Protein AF-A0A9X5C8B6-F1 (afdb_monomer_lite)

Organism: NCBI:txid2044587

Radius of gyration: 17.74 Å; chains: 1; bounding box: 47×24×39 Å

pLDDT: mean 85.19, std 9.59, range [53.91, 95.19]

Structure (mmCIF, N/CA/C/O backbone):
data_AF-A0A9X5C8B6-F1
#
_entry.id   AF-A0A9X5C8B6-F1
#
loop_
_atom_site.group_PDB
_atom_site.id
_atom_site.type_symbol
_atom_site.label_atom_i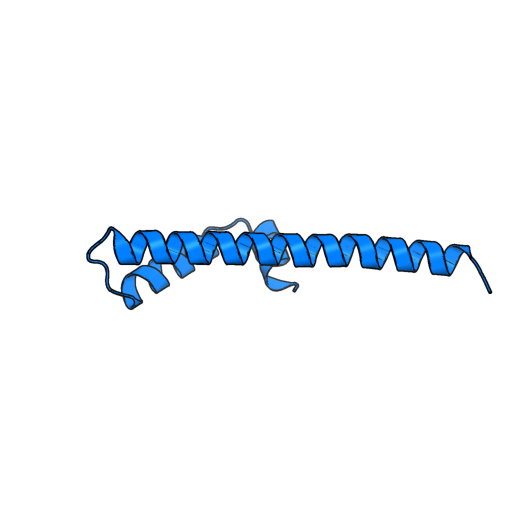d
_atom_site.label_alt_id
_atom_site.label_comp_id
_atom_site.label_asym_id
_atom_site.label_entity_id
_atom_site.label_seq_id
_atom_site.pdbx_PDB_ins_code
_atom_site.Cartn_x
_atom_site.Cartn_y
_atom_site.Cartn_z
_atom_site.occupancy
_atom_site.B_iso_or_equiv
_atom_site.auth_seq_id
_atom_site.auth_comp_id
_atom_site.auth_asym_id
_atom_site.auth_atom_id
_atom_site.pdbx_PDB_model_num
ATOM 1 N N . SER A 1 1 ? 36.839 -12.553 -19.484 1.00 54.16 1 SER A N 1
ATOM 2 C CA . SER A 1 1 ? 35.965 -11.720 -18.642 1.00 54.16 1 SER A CA 1
ATOM 3 C C . SER A 1 1 ? 35.177 -10.828 -19.571 1.00 54.16 1 SER A C 1
ATOM 5 O O . SER A 1 1 ? 35.769 -9.938 -20.168 1.00 54.16 1 SER A O 1
ATOM 7 N N . ASP A 1 2 ? 33.916 -11.160 -19.831 1.00 69.88 2 ASP A N 1
ATOM 8 C CA . ASP A 1 2 ? 33.098 -10.414 -20.787 1.00 69.88 2 ASP A CA 1
ATOM 9 C C . ASP A 1 2 ? 32.490 -9.194 -20.083 1.00 69.88 2 ASP A C 1
ATOM 11 O O . ASP A 1 2 ? 31.589 -9.326 -19.255 1.00 69.88 2 ASP A O 1
ATOM 15 N N . ASN A 1 3 ? 33.014 -8.004 -20.382 1.00 64.06 3 ASN A N 1
ATOM 16 C CA . ASN A 1 3 ? 32.511 -6.741 -19.836 1.00 64.06 3 ASN A CA 1
ATOM 17 C C . ASN A 1 3 ? 31.021 -6.517 -20.146 1.00 64.06 3 ASN A C 1
ATOM 19 O O . ASN A 1 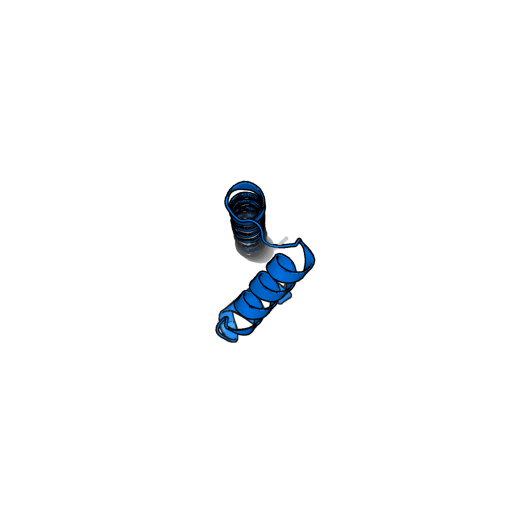3 ? 30.366 -5.770 -19.421 1.00 64.06 3 ASN A O 1
ATOM 23 N N . ARG A 1 4 ? 30.474 -7.166 -21.184 1.00 68.38 4 ARG A N 1
ATOM 24 C CA . ARG A 1 4 ? 29.054 -7.072 -21.539 1.00 68.38 4 ARG A CA 1
ATOM 25 C C . ARG A 1 4 ? 28.155 -7.717 -20.483 1.00 68.38 4 ARG A C 1
ATOM 27 O O . ARG A 1 4 ? 27.164 -7.117 -20.085 1.00 68.38 4 ARG A O 1
ATOM 34 N N . SER A 1 5 ? 28.564 -8.872 -19.956 1.00 75.62 5 SER A N 1
ATOM 35 C CA . SER A 1 5 ? 27.828 -9.599 -18.912 1.00 75.62 5 SER A CA 1
ATOM 36 C C . SER A 1 5 ? 27.812 -8.850 -17.574 1.00 75.62 5 SER A C 1
ATOM 38 O O . SER A 1 5 ? 26.800 -8.852 -16.881 1.00 75.62 5 SER A O 1
ATOM 40 N N . LEU A 1 6 ? 28.900 -8.152 -17.226 1.00 76.25 6 LEU A N 1
ATOM 41 C CA . LEU A 1 6 ? 28.957 -7.316 -16.019 1.00 76.25 6 LEU A CA 1
ATOM 42 C C . LEU A 1 6 ? 28.092 -6.052 -16.136 1.00 76.25 6 LEU A C 1
ATOM 44 O O . LEU A 1 6 ? 27.482 -5.643 -15.151 1.00 76.25 6 LEU A O 1
ATOM 48 N N . GLY A 1 7 ? 28.020 -5.449 -17.328 1.00 8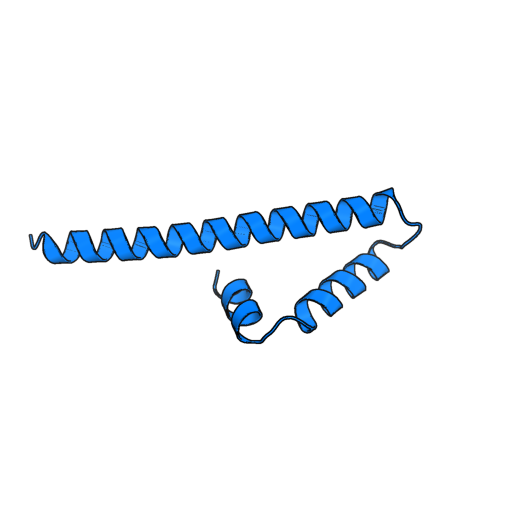1.75 7 GLY A N 1
ATOM 49 C CA . GLY A 1 7 ? 27.151 -4.300 -17.590 1.00 81.75 7 GLY A CA 1
ATOM 50 C C . GLY A 1 7 ? 25.664 -4.647 -17.489 1.00 81.75 7 GLY A C 1
ATOM 51 O O . GLY A 1 7 ? 24.911 -3.914 -16.856 1.00 81.75 7 GLY A O 1
ATOM 52 N N . GLU A 1 8 ? 25.249 -5.787 -18.046 1.00 82.62 8 GLU A N 1
ATOM 53 C CA . GLU A 1 8 ? 23.867 -6.282 -17.935 1.00 82.62 8 GLU A CA 1
ATOM 54 C C . GLU A 1 8 ? 23.487 -6.599 -16.484 1.00 82.62 8 GLU A C 1
ATOM 56 O O . GLU A 1 8 ? 22.410 -6.218 -16.032 1.00 82.62 8 GLU A O 1
ATOM 61 N N . LEU A 1 9 ? 24.398 -7.218 -15.725 1.00 82.62 9 LEU A N 1
ATOM 62 C CA . LEU A 1 9 ? 24.184 -7.512 -14.309 1.00 82.62 9 LEU A CA 1
ATOM 63 C C . LEU A 1 9 ? 24.046 -6.230 -13.469 1.00 82.62 9 LEU A C 1
ATOM 65 O O . LEU A 1 9 ? 23.197 -6.156 -12.586 1.00 82.62 9 LEU A O 1
ATOM 69 N N . PHE A 1 10 ? 24.859 -5.207 -13.753 1.00 79.69 10 PHE A N 1
ATOM 70 C CA . PHE A 1 10 ? 24.778 -3.909 -13.081 1.00 79.69 10 PHE A CA 1
ATOM 71 C C . PHE A 1 10 ? 23.449 -3.195 -13.360 1.00 79.69 10 PHE A C 1
ATOM 73 O O . PHE A 1 10 ? 22.841 -2.668 -12.432 1.00 79.69 10 PHE A O 1
ATOM 80 N N . LEU A 1 11 ? 22.985 -3.197 -14.613 1.00 81.38 11 LEU A N 1
ATOM 81 C CA . LEU A 1 11 ? 21.696 -2.604 -14.979 1.00 81.38 11 LEU A CA 1
ATOM 82 C C . LEU A 1 11 ? 20.531 -3.346 -14.317 1.00 81.38 11 LEU A C 1
ATOM 84 O O . LEU A 1 11 ? 19.665 -2.703 -13.736 1.00 81.38 11 LEU A O 1
ATOM 88 N N . TYR A 1 12 ? 20.568 -4.680 -14.310 1.00 80.06 12 TYR A N 1
ATOM 89 C CA . TYR A 1 12 ? 19.571 -5.498 -13.622 1.00 80.06 12 TYR A CA 1
ATOM 90 C C . TYR A 1 12 ? 19.492 -5.172 -12.122 1.00 80.06 12 TYR A C 1
ATOM 92 O O . TYR A 1 12 ? 18.412 -4.913 -11.601 1.00 80.06 12 TYR A O 1
ATOM 100 N N . PHE A 1 13 ? 20.636 -5.095 -11.431 1.00 75.00 13 PHE A N 1
ATOM 101 C CA . PHE A 1 13 ? 20.653 -4.691 -10.023 1.00 75.00 13 PHE A CA 1
ATOM 102 C C . PHE A 1 13 ? 20.205 -3.243 -9.810 1.00 75.00 13 PHE A C 1
ATOM 104 O O . PHE A 1 13 ? 19.610 -2.947 -8.779 1.00 75.00 13 PHE A O 1
ATOM 111 N N . SER A 1 14 ? 20.497 -2.335 -10.743 1.00 76.50 14 SER A N 1
ATOM 112 C CA . SER A 1 14 ? 20.053 -0.940 -10.664 1.00 76.50 14 SER A CA 1
ATOM 113 C C . SER A 1 14 ? 18.529 -0.826 -10.714 1.00 76.50 14 SER A C 1
ATOM 115 O O . SER A 1 14 ? 17.958 -0.076 -9.922 1.00 76.50 14 SER A O 1
ATOM 117 N N . ASP A 1 15 ? 17.882 -1.574 -11.605 1.00 78.94 15 ASP A N 1
ATOM 118 C CA . ASP A 1 15 ? 16.422 -1.593 -11.719 1.00 78.94 15 ASP A CA 1
ATOM 119 C C . ASP A 1 15 ? 15.786 -2.261 -10.488 1.00 78.94 15 ASP A C 1
ATOM 121 O O . ASP A 1 15 ? 14.906 -1.677 -9.861 1.00 78.94 15 ASP A O 1
ATOM 125 N N . GLU A 1 16 ? 16.318 -3.401 -10.037 1.00 74.81 16 GLU A N 1
ATOM 126 C CA . GLU A 1 16 ? 15.835 -4.095 -8.833 1.00 74.81 16 GLU A CA 1
ATOM 127 C C . GLU A 1 16 ? 15.992 -3.230 -7.563 1.00 74.81 16 GLU A C 1
ATOM 129 O O . GLU A 1 16 ? 15.098 -3.153 -6.722 1.00 74.81 16 GLU A O 1
ATOM 134 N N . MET A 1 17 ? 17.112 -2.507 -7.422 1.00 77.31 17 MET A N 1
ATOM 135 C CA . MET A 1 17 ? 17.309 -1.559 -6.317 1.00 77.31 17 MET A CA 1
ATOM 136 C C . MET A 1 17 ? 16.327 -0.383 -6.381 1.00 77.31 17 MET A C 1
ATOM 138 O O . MET A 1 17 ? 15.867 0.087 -5.334 1.00 77.31 17 MET A O 1
ATOM 142 N N . SER A 1 18 ? 16.003 0.100 -7.584 1.00 76.50 18 SER A N 1
ATOM 143 C CA . SER A 1 18 ? 14.988 1.137 -7.784 1.00 76.50 18 SER A CA 1
ATOM 144 C C . SER A 1 18 ? 13.604 0.639 -7.360 1.00 76.50 18 SER A C 1
ATOM 146 O O . SER A 1 18 ? 12.901 1.348 -6.637 1.00 76.50 18 SER A O 1
ATOM 148 N N . ASP A 1 19 ? 13.250 -0.595 -7.716 1.00 76.88 19 ASP A N 1
ATOM 149 C CA . ASP A 1 19 ? 11.985 -1.222 -7.326 1.00 76.88 19 ASP A CA 1
ATOM 150 C C . ASP A 1 19 ? 11.895 -1.417 -5.804 1.00 76.88 19 ASP A C 1
ATOM 152 O O . ASP A 1 19 ? 10.914 -0.998 -5.182 1.00 76.88 19 ASP A O 1
ATOM 156 N N . ILE A 1 20 ? 12.956 -1.920 -5.160 1.00 79.75 20 ILE A N 1
ATOM 157 C CA . ILE A 1 20 ? 13.034 -2.030 -3.691 1.00 79.75 20 ILE A CA 1
ATOM 158 C C . ILE A 1 20 ? 12.853 -0.655 -3.032 1.00 79.75 20 ILE A C 1
ATOM 160 O O . ILE A 1 20 ? 12.106 -0.517 -2.059 1.00 79.75 20 ILE A O 1
ATOM 164 N N . THR A 1 21 ? 13.506 0.380 -3.564 1.00 84.56 21 THR A N 1
ATOM 165 C CA . THR A 1 21 ? 13.417 1.748 -3.028 1.00 84.56 21 THR A CA 1
ATOM 166 C C . THR A 1 21 ? 12.006 2.317 -3.184 1.00 84.56 21 THR A C 1
ATOM 168 O O . THR A 1 21 ? 11.494 2.961 -2.264 1.00 84.56 21 THR A O 1
ATOM 171 N N . TRP A 1 22 ? 11.342 2.047 -4.310 1.00 84.50 22 TRP A N 1
ATOM 172 C CA . TRP A 1 22 ? 9.956 2.447 -4.543 1.00 84.50 22 TRP A CA 1
ATOM 173 C C . TRP A 1 22 ? 8.997 1.773 -3.555 1.00 84.50 22 TRP A C 1
ATOM 175 O O . TRP A 1 22 ? 8.182 2.454 -2.927 1.00 84.50 22 TRP A O 1
ATOM 185 N N . ILE A 1 23 ? 9.136 0.462 -3.339 1.00 86.75 23 ILE A N 1
ATOM 186 C CA . ILE A 1 23 ? 8.305 -0.290 -2.386 1.00 86.75 23 ILE A CA 1
ATOM 187 C C . ILE A 1 23 ? 8.535 0.213 -0.961 1.00 86.75 23 ILE A C 1
ATOM 189 O O . ILE A 1 23 ? 7.578 0.390 -0.204 1.00 86.75 23 ILE A O 1
ATOM 193 N N . GLN A 1 24 ? 9.782 0.504 -0.584 1.00 85.06 24 GLN A N 1
ATOM 194 C CA . GLN A 1 24 ? 10.081 1.099 0.718 1.00 85.06 24 GLN A CA 1
ATOM 195 C C . GLN A 1 24 ? 9.434 2.477 0.885 1.00 85.06 24 GLN A C 1
ATOM 197 O O . GLN A 1 24 ? 8.772 2.712 1.898 1.00 85.06 24 GLN A O 1
ATOM 202 N N . ALA A 1 25 ? 9.550 3.362 -0.108 1.00 89.31 25 ALA A N 1
ATOM 203 C CA . ALA A 1 25 ? 8.906 4.673 -0.075 1.00 89.31 25 ALA A CA 1
ATOM 204 C C . ALA A 1 25 ? 7.377 4.550 0.043 1.00 89.31 25 ALA A C 1
ATOM 206 O O . ALA A 1 25 ? 6.751 5.248 0.844 1.00 89.31 25 ALA A O 1
ATOM 207 N N . PHE A 1 26 ? 6.775 3.612 -0.690 1.00 88.75 26 PHE A N 1
ATOM 208 C CA . PHE A 1 26 ? 5.346 3.332 -0.608 1.00 88.75 26 PHE A CA 1
ATOM 209 C C . PHE A 1 26 ? 4.927 2.838 0.786 1.00 88.75 26 PHE A C 1
ATOM 211 O O . PHE A 1 26 ? 3.952 3.337 1.353 1.00 88.75 26 PHE A O 1
ATOM 218 N N . ARG A 1 27 ? 5.695 1.923 1.393 1.00 87.44 27 ARG A N 1
ATOM 219 C CA . ARG A 1 27 ? 5.454 1.447 2.768 1.00 87.44 27 ARG A CA 1
ATOM 220 C C . ARG A 1 27 ? 5.564 2.576 3.792 1.00 87.44 27 ARG A C 1
ATOM 222 O O . ARG A 1 27 ? 4.726 2.655 4.688 1.00 87.44 27 ARG A O 1
ATOM 229 N N . MET A 1 28 ? 6.539 3.474 3.641 1.00 91.25 28 MET A N 1
ATOM 230 C CA . MET A 1 28 ? 6.675 4.648 4.511 1.00 91.25 28 MET A CA 1
ATOM 231 C C . MET A 1 28 ? 5.459 5.575 4.405 1.00 91.25 28 MET A C 1
ATOM 233 O O . MET A 1 28 ? 4.926 5.998 5.429 1.00 91.25 28 MET A O 1
ATOM 237 N N . LEU A 1 29 ? 4.972 5.845 3.190 1.00 92.88 29 LEU A N 1
ATOM 238 C CA . LEU A 1 29 ? 3.769 6.657 2.977 1.00 92.88 29 LEU A CA 1
ATOM 239 C C . LEU A 1 29 ? 2.525 6.021 3.611 1.00 92.88 29 LEU A C 1
ATOM 241 O O . LEU A 1 29 ? 1.769 6.716 4.290 1.00 92.88 29 LEU A O 1
ATOM 245 N N . LEU A 1 30 ? 2.337 4.706 3.458 1.00 91.38 30 LEU A N 1
ATOM 246 C CA . LEU A 1 30 ? 1.235 3.983 4.102 1.00 91.38 30 LEU A CA 1
ATOM 247 C C . LEU A 1 30 ? 1.313 4.048 5.630 1.00 91.38 30 LEU A C 1
ATOM 249 O O . LEU A 1 30 ? 0.304 4.282 6.294 1.00 91.38 30 LEU A O 1
ATOM 253 N N . GLN A 1 31 ? 2.506 3.899 6.203 1.00 91.19 31 GLN A N 1
ATOM 254 C CA . GLN A 1 31 ? 2.699 3.989 7.648 1.00 91.19 31 GLN A CA 1
ATOM 255 C C . GLN A 1 31 ? 2.436 5.405 8.182 1.00 91.19 31 GLN A C 1
ATOM 257 O O . GLN A 1 31 ? 1.824 5.570 9.243 1.00 91.19 31 GLN A O 1
ATOM 262 N N . MET A 1 32 ? 2.847 6.439 7.442 1.00 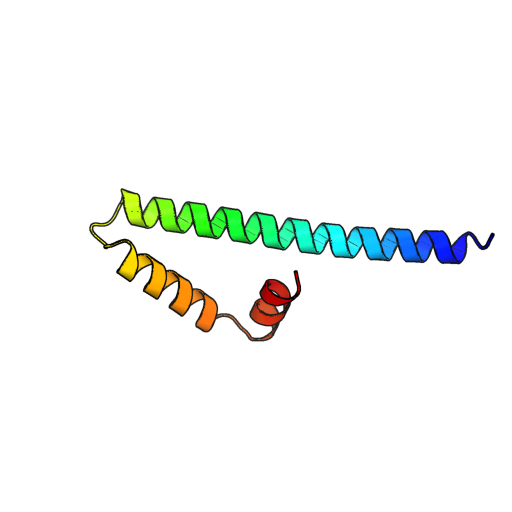94.19 32 MET A N 1
ATOM 263 C CA . MET A 1 32 ? 2.508 7.824 7.771 1.00 94.19 32 MET A CA 1
ATOM 264 C C . MET A 1 32 ? 0.998 8.052 7.703 1.00 94.19 32 MET A C 1
ATOM 266 O O . MET A 1 32 ? 0.434 8.659 8.610 1.00 94.19 32 MET A O 1
ATOM 270 N N . PHE A 1 33 ? 0.329 7.516 6.681 1.00 92.06 33 PHE A N 1
ATOM 271 C CA . PHE A 1 33 ? -1.121 7.611 6.546 1.00 92.06 33 PHE A CA 1
ATOM 272 C C . PHE A 1 33 ? -1.855 6.925 7.709 1.00 92.06 33 PHE A C 1
ATOM 274 O O . PHE A 1 33 ? -2.729 7.538 8.319 1.00 92.06 33 PHE A O 1
ATOM 281 N N . ARG A 1 34 ? -1.426 5.716 8.105 1.00 92.62 34 ARG A N 1
ATOM 282 C CA . ARG A 1 34 ? -1.917 5.010 9.306 1.00 92.62 34 ARG A CA 1
ATOM 283 C C . ARG A 1 34 ? -1.768 5.867 10.564 1.00 92.62 34 ARG A C 1
ATOM 285 O O . ARG A 1 34 ? -2.703 5.988 11.346 1.00 92.62 34 ARG A O 1
ATOM 292 N N . THR A 1 35 ? -0.613 6.510 10.728 1.00 92.75 35 THR A N 1
ATOM 293 C CA . THR A 1 35 ? -0.327 7.394 11.871 1.00 92.75 35 THR A CA 1
ATOM 294 C C . THR A 1 35 ? -1.232 8.627 11.878 1.00 92.75 35 THR A C 1
ATOM 296 O O . THR A 1 35 ? -1.716 9.033 12.931 1.00 92.75 35 THR A O 1
ATOM 299 N N . ILE A 1 36 ? -1.503 9.216 10.710 1.00 93.62 36 ILE A N 1
ATOM 300 C CA . ILE A 1 36 ? -2.442 10.336 10.579 1.00 93.62 36 ILE A CA 1
ATOM 301 C C . ILE A 1 36 ? -3.851 9.893 10.981 1.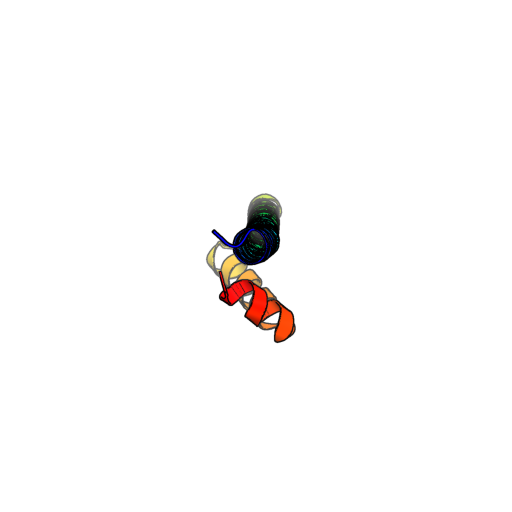00 93.62 36 ILE A C 1
ATOM 303 O O . ILE A 1 36 ? -4.491 10.605 11.750 1.00 93.62 36 ILE A O 1
ATOM 307 N N . LEU A 1 37 ? -4.319 8.728 10.523 1.00 92.50 37 LEU A N 1
ATOM 308 C CA . LEU A 1 37 ? -5.627 8.195 10.913 1.00 92.50 37 LEU A CA 1
ATOM 309 C C . LEU A 1 37 ? -5.710 7.970 12.426 1.00 92.50 3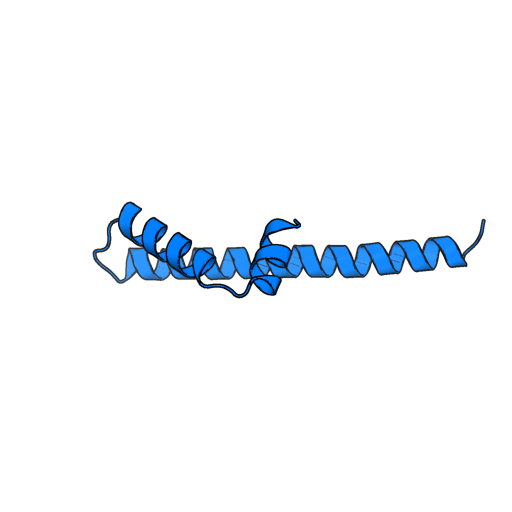7 LEU A C 1
ATOM 311 O O . LEU A 1 37 ? -6.639 8.470 13.052 1.00 92.50 37 LEU A O 1
ATOM 315 N N . ASN A 1 38 ? -4.708 7.322 13.020 1.00 91.44 38 ASN A N 1
ATOM 316 C CA . ASN A 1 38 ? -4.664 7.082 14.464 1.00 91.44 38 ASN A CA 1
ATOM 317 C C . ASN A 1 38 ? -4.668 8.378 15.290 1.00 91.44 38 ASN A C 1
ATOM 319 O O . ASN A 1 38 ? -5.313 8.455 16.328 1.00 91.44 38 ASN A O 1
ATOM 323 N N . ASN A 1 39 ? -3.967 9.416 14.829 1.00 92.81 39 ASN A N 1
ATOM 324 C CA . ASN A 1 39 ? -3.848 10.665 15.583 1.00 92.81 39 ASN A CA 1
ATOM 325 C C . ASN A 1 39 ? -5.032 11.624 15.392 1.00 92.81 39 ASN A C 1
ATOM 327 O O . ASN A 1 39 ? -5.242 12.496 16.231 1.00 92.81 39 ASN A O 1
ATOM 331 N N . ASN A 1 40 ? -5.750 11.534 14.269 1.00 93.25 40 ASN A N 1
ATOM 332 C CA . ASN A 1 40 ? -6.775 12.516 13.890 1.00 93.25 40 ASN A CA 1
ATOM 333 C C . ASN A 1 40 ? -8.197 11.943 13.893 1.00 93.25 40 ASN A C 1
ATOM 335 O O . ASN A 1 40 ? -9.146 12.677 13.620 1.00 93.25 40 ASN A O 1
ATOM 339 N N . THR A 1 41 ? -8.363 10.649 14.169 1.00 91.06 41 THR A N 1
ATOM 340 C CA . THR A 1 41 ? -9.668 9.983 14.210 1.00 91.06 41 THR A CA 1
ATOM 341 C C . THR A 1 41 ? -9.796 9.145 15.479 1.00 91.06 41 THR A C 1
ATOM 343 O O . THR A 1 41 ? -8.796 8.756 16.068 1.00 91.06 41 THR A O 1
ATOM 346 N N . GLU A 1 42 ? -11.025 8.840 15.892 1.00 93.62 42 GLU A N 1
ATOM 347 C CA . GLU A 1 42 ? -11.309 7.944 17.028 1.00 93.62 42 GLU A CA 1
ATOM 348 C C . GLU A 1 42 ? -11.461 6.476 16.580 1.00 93.62 42 GLU A C 1
ATOM 350 O O . GLU A 1 42 ? -12.199 5.695 17.182 1.00 93.62 42 GLU A O 1
ATOM 355 N N . LEU A 1 43 ? -10.819 6.098 15.470 1.00 93.62 43 LEU A N 1
ATOM 356 C CA . LEU A 1 43 ? -10.856 4.726 14.974 1.00 93.62 43 LEU A CA 1
ATOM 357 C C . LEU A 1 43 ? -9.979 3.823 15.844 1.00 93.62 43 LEU A C 1
ATOM 359 O O . LEU A 1 43 ? -8.905 4.220 16.286 1.00 93.62 43 LEU A O 1
ATOM 363 N N . SER A 1 44 ? -10.426 2.586 16.061 1.00 93.69 44 SER A N 1
ATOM 364 C CA . SER A 1 44 ? -9.576 1.554 16.652 1.00 93.69 44 SER A CA 1
ATOM 365 C C . SER A 1 44 ? -8.499 1.104 15.663 1.00 93.69 44 SER A C 1
ATOM 367 O O . SER A 1 44 ? -8.718 1.142 14.448 1.00 93.69 44 SER A O 1
ATOM 369 N N . ASP A 1 45 ? -7.376 0.596 16.181 1.00 91.88 45 ASP A N 1
ATOM 370 C CA . ASP A 1 45 ? -6.313 -0.002 15.360 1.00 91.88 45 ASP A CA 1
ATOM 371 C C . ASP A 1 45 ? -6.870 -1.085 14.419 1.00 91.88 45 ASP A C 1
ATOM 373 O O . ASP A 1 45 ? -6.575 -1.063 13.227 1.00 91.88 45 ASP A O 1
ATOM 377 N N . ASP A 1 46 ? -7.773 -1.946 14.910 1.00 94.94 46 ASP A N 1
ATOM 378 C CA . ASP A 1 46 ? -8.439 -2.979 14.101 1.00 94.94 46 ASP A CA 1
ATOM 379 C C . ASP A 1 46 ? -9.182 -2.389 12.894 1.00 94.94 46 ASP A C 1
ATOM 381 O O . ASP A 1 46 ? -9.154 -2.945 11.795 1.00 94.94 46 ASP A O 1
ATOM 385 N N . LYS A 1 47 ? -9.854 -1.243 13.079 1.00 94.50 47 LYS A N 1
ATOM 386 C CA . LYS A 1 47 ? -10.604 -0.610 11.993 1.00 94.50 47 LYS A CA 1
ATOM 387 C C . LYS A 1 47 ? -9.675 0.043 10.979 1.00 94.50 47 LYS A C 1
ATOM 389 O O . LYS A 1 47 ? -9.984 0.073 9.789 1.00 94.50 47 LYS A O 1
ATOM 394 N N . ILE A 1 48 ? -8.547 0.571 11.439 1.00 94.00 48 ILE A N 1
ATOM 395 C CA . ILE A 1 48 ? -7.522 1.133 10.567 1.00 94.00 48 ILE A CA 1
ATOM 396 C C . ILE A 1 48 ? -6.851 0.023 9.755 1.00 94.00 48 ILE A C 1
ATOM 398 O O . ILE A 1 48 ? -6.658 0.201 8.555 1.00 94.00 48 ILE A O 1
ATOM 402 N N . ASP A 1 49 ? -6.568 -1.126 10.362 1.00 92.81 49 ASP A N 1
ATOM 403 C CA . ASP A 1 49 ? -6.004 -2.279 9.660 1.00 92.81 49 ASP A CA 1
ATOM 404 C C . ASP A 1 49 ? -6.983 -2.819 8.607 1.00 92.81 49 ASP A C 1
ATOM 406 O O . ASP A 1 49 ? -6.591 -3.015 7.458 1.00 92.81 49 ASP A O 1
ATOM 410 N N . GLU A 1 50 ? -8.283 -2.907 8.920 1.00 95.19 50 GLU A N 1
ATOM 411 C CA . GLU A 1 50 ? -9.325 -3.246 7.937 1.00 95.19 50 GLU A CA 1
ATOM 412 C C . GLU A 1 50 ? -9.358 -2.258 6.754 1.00 95.19 50 GLU A C 1
ATOM 414 O O . GLU A 1 50 ? -9.519 -2.660 5.597 1.00 95.19 50 GLU A O 1
ATOM 419 N N . LEU A 1 51 ? -9.204 -0.954 7.016 1.00 93.56 51 LEU A N 1
ATOM 420 C CA . LEU A 1 51 ? -9.161 0.074 5.971 1.00 93.56 51 LEU A CA 1
ATOM 421 C C . LEU A 1 51 ? -7.906 -0.046 5.102 1.00 93.56 51 LEU A C 1
ATOM 423 O O . LEU A 1 51 ? -8.005 0.082 3.879 1.00 93.56 51 LEU A O 1
ATOM 427 N N . VAL A 1 52 ? -6.746 -0.302 5.710 1.00 91.00 52 VAL A N 1
ATOM 428 C CA . VAL A 1 52 ? -5.484 -0.523 4.993 1.00 91.00 52 VAL A CA 1
ATOM 429 C C . VAL A 1 52 ? -5.584 -1.776 4.124 1.00 91.00 52 VAL A C 1
ATOM 431 O O . VAL A 1 52 ? -5.259 -1.717 2.938 1.00 91.00 52 VAL A O 1
ATOM 434 N N . ASP A 1 53 ? -6.115 -2.875 4.653 1.00 91.69 53 ASP A N 1
ATOM 435 C CA . ASP A 1 53 ? -6.317 -4.112 3.898 1.00 91.69 53 ASP A CA 1
ATOM 436 C C . ASP A 1 53 ? -7.317 -3.925 2.758 1.00 91.69 53 ASP A C 1
ATOM 438 O O . ASP A 1 53 ? -7.086 -4.374 1.632 1.00 91.69 53 ASP A O 1
ATOM 442 N N . THR A 1 54 ? -8.421 -3.219 3.007 1.00 95.00 54 THR A N 1
ATOM 443 C CA . THR A 1 54 ? -9.403 -2.885 1.968 1.00 95.00 54 THR A CA 1
ATOM 444 C C . THR A 1 54 ? -8.752 -2.051 0.869 1.00 95.00 54 THR A C 1
ATOM 446 O O . THR A 1 54 ? -8.898 -2.375 -0.309 1.00 95.00 54 THR A O 1
ATOM 449 N N . PHE A 1 55 ? -7.970 -1.031 1.230 1.00 91.62 55 PHE A N 1
ATOM 450 C CA . PHE A 1 55 ? -7.214 -0.226 0.275 1.00 91.62 55 PHE A CA 1
ATOM 451 C C . PHE A 1 55 ? -6.286 -1.098 -0.580 1.00 91.62 55 PHE A C 1
ATOM 453 O O . PHE A 1 55 ? -6.395 -1.078 -1.809 1.00 91.62 55 PHE A O 1
ATOM 460 N N . MET A 1 56 ? -5.457 -1.938 0.050 1.00 90.38 56 MET A N 1
ATOM 461 C CA . MET A 1 56 ? -4.562 -2.868 -0.647 1.00 90.38 56 MET A CA 1
ATOM 462 C C . MET A 1 56 ? -5.335 -3.802 -1.584 1.00 90.38 56 MET A C 1
ATOM 464 O O . MET A 1 56 ? -4.912 -4.042 -2.714 1.00 90.38 56 MET A O 1
ATOM 468 N N . ASN A 1 57 ? -6.513 -4.268 -1.168 1.00 91.31 57 ASN A N 1
ATOM 469 C CA . ASN A 1 57 ? -7.389 -5.119 -1.967 1.00 91.31 57 ASN A CA 1
ATOM 470 C C . ASN A 1 57 ? -8.078 -4.394 -3.132 1.00 91.31 57 ASN A C 1
ATOM 472 O O . ASN A 1 57 ? -8.457 -5.057 -4.100 1.00 91.31 57 ASN A O 1
ATOM 476 N N . THR A 1 58 ? -8.194 -3.068 -3.109 1.00 94.19 58 THR A N 1
ATOM 477 C CA . THR A 1 58 ? -8.718 -2.289 -4.247 1.00 94.19 58 THR A CA 1
ATOM 478 C C . THR A 1 58 ? -7.667 -1.931 -5.293 1.00 94.19 58 THR A C 1
ATOM 480 O O . THR A 1 58 ? -8.026 -1.531 -6.401 1.00 94.19 58 THR A O 1
ATOM 483 N N . LEU A 1 59 ? -6.378 -2.104 -4.983 1.00 91.25 59 LEU A N 1
ATOM 484 C CA . LEU A 1 59 ? -5.316 -1.798 -5.933 1.00 91.25 59 LEU A CA 1
ATOM 485 C C . LEU A 1 59 ? -5.437 -2.654 -7.212 1.00 91.25 59 LEU A C 1
ATOM 487 O O . LEU A 1 59 ? -5.732 -3.855 -7.136 1.00 91.25 59 LEU A O 1
ATOM 491 N N . PRO A 1 60 ? -5.163 -2.070 -8.393 1.00 94.06 60 PRO A N 1
ATOM 492 C CA . PRO A 1 60 ? -5.026 -2.811 -9.641 1.00 94.06 60 PRO A CA 1
ATOM 493 C C . PRO A 1 60 ? -4.053 -3.990 -9.522 1.00 94.06 60 PRO A C 1
ATOM 495 O O . PRO A 1 60 ? -3.029 -3.894 -8.847 1.00 94.06 60 PRO A O 1
ATOM 498 N N . ALA A 1 61 ? -4.337 -5.087 -10.233 1.00 89.19 61 ALA A N 1
ATOM 499 C CA . ALA A 1 61 ? -3.550 -6.323 -10.165 1.00 89.19 61 ALA A CA 1
ATOM 500 C C . ALA A 1 61 ? -2.051 -6.111 -10.444 1.00 89.19 61 ALA A C 1
ATOM 502 O O . ALA A 1 61 ? -1.220 -6.725 -9.784 1.00 89.19 61 ALA A O 1
ATOM 503 N N . LEU A 1 62 ? -1.711 -5.200 -11.364 1.00 86.56 62 LEU A N 1
ATOM 504 C CA . LEU A 1 62 ? -0.323 -4.840 -11.665 1.00 86.56 62 LEU A CA 1
ATOM 505 C C . LEU A 1 62 ? 0.397 -4.248 -10.444 1.00 86.56 62 LEU A C 1
ATOM 507 O O . LEU A 1 62 ? 1.498 -4.671 -10.116 1.00 86.56 62 LEU A O 1
ATOM 511 N N . LEU A 1 63 ? -0.249 -3.313 -9.742 1.00 84.56 63 LEU A N 1
ATOM 512 C CA . LEU A 1 63 ? 0.321 -2.675 -8.554 1.00 84.56 63 LEU A CA 1
ATOM 513 C C . LEU A 1 63 ? 0.422 -3.659 -7.384 1.00 84.56 63 LEU A C 1
ATOM 515 O O . LEU A 1 63 ? 1.419 -3.661 -6.671 1.00 84.56 63 LEU A O 1
ATOM 519 N N . LYS A 1 64 ? -0.566 -4.547 -7.215 1.00 86.81 64 LYS A N 1
ATOM 520 C CA . LYS A 1 64 ? -0.489 -5.631 -6.221 1.00 86.81 64 LYS A CA 1
ATOM 521 C C . LYS A 1 64 ? 0.682 -6.569 -6.485 1.00 86.81 64 LYS A C 1
ATOM 523 O O . LYS A 1 64 ? 1.403 -6.895 -5.551 1.00 86.81 64 LYS A O 1
ATOM 528 N N . ALA A 1 65 ? 0.876 -6.973 -7.740 1.00 84.81 65 ALA A N 1
ATOM 529 C CA . ALA A 1 65 ? 1.976 -7.848 -8.122 1.00 84.81 65 ALA A CA 1
ATOM 530 C C . ALA A 1 65 ? 3.336 -7.193 -7.839 1.00 84.81 65 ALA A C 1
ATOM 532 O O . ALA A 1 65 ? 4.207 -7.842 -7.274 1.00 84.81 65 ALA A O 1
ATOM 533 N N . GLN A 1 66 ? 3.489 -5.899 -8.141 1.00 80.81 66 GLN A N 1
ATOM 534 C CA . GLN A 1 66 ? 4.714 -5.153 -7.827 1.00 80.81 66 GLN A CA 1
ATOM 535 C C . GLN A 1 66 ? 4.970 -5.040 -6.319 1.00 80.81 66 GLN A C 1
ATOM 537 O O . GLN A 1 66 ? 6.105 -5.160 -5.882 1.00 80.81 66 GLN A O 1
ATOM 542 N N . LEU A 1 67 ? 3.925 -4.870 -5.507 1.00 80.50 67 LEU A N 1
ATOM 543 C CA . LEU A 1 67 ? 4.060 -4.795 -4.048 1.00 80.50 67 LEU A CA 1
ATOM 544 C C . LEU A 1 67 ? 4.320 -6.157 -3.380 1.00 80.50 67 LEU A C 1
ATOM 546 O O . LEU A 1 67 ? 4.824 -6.187 -2.261 1.00 80.50 67 LEU A O 1
ATOM 550 N N . GLN A 1 68 ? 3.958 -7.266 -4.034 1.00 73.25 68 GLN A N 1
ATOM 551 C CA . GLN A 1 68 ? 4.155 -8.638 -3.544 1.00 73.25 68 GLN A CA 1
ATOM 552 C C . GLN A 1 68 ? 5.482 -9.268 -3.985 1.00 73.25 68 GLN A C 1
ATOM 554 O O . GLN A 1 68 ? 5.888 -10.270 -3.404 1.00 73.25 68 GLN A O 1
ATOM 559 N N . ALA A 1 69 ? 6.121 -8.731 -5.026 1.00 62.81 69 ALA A N 1
ATOM 560 C CA . ALA A 1 69 ? 7.318 -9.308 -5.635 1.00 62.81 69 ALA A CA 1
ATOM 561 C C . ALA A 1 69 ? 8.638 -8.973 -4.907 1.00 62.81 69 ALA A C 1
ATOM 563 O O . ALA A 1 69 ? 9.683 -9.425 -5.366 1.00 62.81 69 ALA A O 1
ATOM 564 N N . ALA A 1 70 ? 8.599 -8.230 -3.793 1.00 53.91 70 ALA A N 1
ATOM 565 C CA . ALA A 1 70 ? 9.777 -7.827 -3.012 1.00 53.91 70 ALA A CA 1
ATOM 566 C C . ALA A 1 70 ? 9.896 -8.493 -1.640 1.00 53.91 70 ALA A C 1
ATOM 568 O O . ALA A 1 70 ? 8.849 -8.830 -1.039 1.00 53.91 70 ALA A O 1
#

Foldseek 3Di:
DDVVVVVVVVVVVVVVVVLVVVLVVVVVVLVVVLVCCVVPHPDDPVVSVVVSVVVLVPDDPVVNCSNPVD

Secondary structure (DSSP, 8-state):
--HHHHHHHHHHHHHHHHHHHHHHHHHHHHHHHHHHHHHHS---HHHHHHHHHHHHHHS-HHHHHHHH--

Sequence (70 aa):
SDNRSLGELFLYFSDEMSDITWIQAFRMLLQMFRTILNNNTELSDDKIDELVDTFMNTLPALLKAQLQAA